Protein AF-A0A0F8Y7H9-F1 (afdb_monomer_lite)

Structure (mmCIF, N/CA/C/O backbone):
data_AF-A0A0F8Y7H9-F1
#
_entry.id   AF-A0A0F8Y7H9-F1
#
loop_
_atom_site.group_PDB
_atom_site.id
_atom_site.type_symbol
_atom_site.label_atom_id
_atom_site.label_alt_id
_atom_site.label_comp_id
_atom_site.label_asym_id
_atom_site.label_entity_id
_atom_site.label_seq_id
_atom_site.pdbx_PDB_ins_code
_atom_site.Cartn_x
_atom_site.Cartn_y
_atom_site.Cartn_z
_atom_site.occupancy
_atom_site.B_iso_or_equiv
_atom_site.auth_seq_id
_atom_site.auth_comp_id
_atom_site.auth_asym_id
_atom_site.auth_atom_id
_atom_site.pdbx_PDB_model_num
ATOM 1 N N . MET A 1 1 ? 2.567 -23.635 -0.713 1.00 60.06 1 MET A N 1
ATOM 2 C CA . MET A 1 1 ? 3.391 -22.482 -0.307 1.00 60.06 1 MET A CA 1
ATOM 3 C C . MET A 1 1 ? 4.850 -22.869 -0.465 1.00 60.06 1 MET A C 1
ATOM 5 O O . MET A 1 1 ? 5.246 -23.907 0.062 1.00 60.06 1 MET A O 1
ATOM 9 N N . ALA A 1 2 ? 5.618 -22.120 -1.254 1.00 64.06 2 ALA A N 1
ATOM 10 C CA . ALA A 1 2 ? 7.053 -22.361 -1.366 1.00 64.06 2 ALA A CA 1
ATOM 11 C C . ALA A 1 2 ? 7.736 -22.013 -0.031 1.00 64.06 2 ALA A C 1
ATOM 13 O O . ALA A 1 2 ? 7.311 -21.102 0.670 1.00 64.06 2 ALA A O 1
ATOM 14 N N . THR A 1 3 ? 8.785 -22.744 0.346 1.00 69.12 3 THR A N 1
ATOM 15 C CA . THR A 1 3 ? 9.563 -22.477 1.568 1.00 69.12 3 THR A CA 1
ATOM 16 C C . THR A 1 3 ? 10.920 -21.887 1.190 1.00 69.12 3 THR A C 1
ATOM 18 O O . THR A 1 3 ? 11.609 -22.424 0.315 1.00 69.12 3 THR A O 1
ATOM 21 N N . GLY A 1 4 ? 11.321 -20.792 1.841 1.00 71.81 4 GLY A N 1
ATOM 22 C CA . GLY A 1 4 ? 12.637 -20.171 1.660 1.00 71.81 4 GLY A CA 1
ATOM 23 C C . GLY A 1 4 ? 12.698 -18.713 2.115 1.00 71.81 4 GLY A C 1
ATOM 24 O O . GLY A 1 4 ? 11.697 -18.145 2.535 1.00 71.81 4 GLY A O 1
ATOM 25 N N . ARG A 1 5 ? 13.891 -18.107 2.023 1.00 69.44 5 ARG A N 1
ATOM 26 C CA . ARG A 1 5 ? 14.109 -16.690 2.349 1.00 69.44 5 ARG A CA 1
ATOM 27 C C . ARG A 1 5 ? 13.565 -15.795 1.233 1.00 69.44 5 ARG A C 1
ATOM 29 O O . ARG A 1 5 ? 13.939 -15.969 0.071 1.00 69.44 5 ARG A O 1
ATOM 36 N N . THR A 1 6 ? 12.744 -14.819 1.597 1.00 75.81 6 THR A N 1
ATOM 37 C CA . THR A 1 6 ? 12.320 -13.735 0.703 1.00 75.81 6 THR A CA 1
ATOM 38 C C . THR A 1 6 ? 13.422 -12.681 0.590 1.00 75.81 6 THR A C 1
ATOM 40 O O . THR A 1 6 ? 14.227 -12.503 1.504 1.00 75.81 6 THR A O 1
ATOM 43 N N . VAL A 1 7 ? 13.497 -12.012 -0.558 1.00 77.75 7 VAL A N 1
ATOM 44 C CA . VAL A 1 7 ? 14.354 -10.839 -0.769 1.00 77.75 7 VAL A CA 1
ATOM 45 C C . VAL A 1 7 ? 13.497 -9.702 -1.299 1.00 77.75 7 VAL A C 1
ATOM 47 O O . VAL A 1 7 ? 12.508 -9.956 -1.984 1.00 77.75 7 VAL A O 1
ATOM 50 N N . ASP A 1 8 ? 13.915 -8.469 -1.040 1.00 74.06 8 ASP A N 1
ATOM 51 C CA . ASP A 1 8 ? 13.139 -7.252 -1.322 1.00 74.06 8 ASP A CA 1
ATOM 52 C C . ASP A 1 8 ? 12.742 -7.116 -2.799 1.00 74.06 8 ASP A C 1
ATOM 54 O O . ASP A 1 8 ? 11.704 -6.562 -3.128 1.00 74.06 8 ASP A O 1
ATOM 58 N N . ARG A 1 9 ? 13.515 -7.723 -3.706 1.00 76.62 9 ARG A N 1
ATOM 59 C CA . ARG A 1 9 ? 13.209 -7.793 -5.145 1.00 76.62 9 ARG A CA 1
ATOM 60 C C . ARG A 1 9 ? 11.865 -8.460 -5.466 1.00 76.62 9 ARG A C 1
ATOM 62 O O . ARG A 1 9 ? 11.303 -8.205 -6.524 1.00 76.62 9 ARG A O 1
ATOM 69 N N . TRP A 1 10 ? 11.396 -9.362 -4.606 1.00 81.38 10 TRP A N 1
ATOM 70 C CA . TRP A 1 10 ? 10.139 -10.094 -4.789 1.00 81.38 10 TRP A CA 1
ATOM 71 C C . TRP A 1 10 ? 8.971 -9.466 -4.023 1.00 81.38 10 TRP A C 1
ATOM 73 O O . TRP A 1 10 ? 7.874 -10.030 -4.018 1.00 81.38 10 TRP A O 1
ATOM 83 N N . LEU A 1 11 ? 9.203 -8.318 -3.379 1.00 83.94 11 LEU A N 1
ATOM 84 C CA . LEU A 1 11 ? 8.157 -7.500 -2.788 1.00 83.94 11 LEU A CA 1
ATOM 85 C C . LEU A 1 11 ? 7.398 -6.775 -3.900 1.00 83.94 11 LEU A C 1
ATOM 87 O O . LEU A 1 11 ? 8.004 -6.167 -4.784 1.00 83.94 11 LEU A O 1
ATOM 91 N N . ARG A 1 12 ? 6.070 -6.823 -3.846 1.00 85.62 12 ARG A N 1
ATOM 92 C CA . ARG A 1 12 ? 5.204 -6.089 -4.770 1.00 85.62 12 ARG A CA 1
ATOM 93 C C . ARG A 1 12 ? 4.225 -5.248 -3.975 1.00 85.62 12 ARG A C 1
ATOM 95 O O . ARG A 1 12 ? 3.685 -5.698 -2.965 1.00 85.62 12 ARG A O 1
ATOM 102 N N . PHE A 1 13 ? 4.009 -4.033 -4.452 1.00 88.31 13 PHE A N 1
ATOM 103 C CA . PHE A 1 13 ? 3.020 -3.117 -3.913 1.00 88.31 13 PHE A CA 1
ATOM 104 C C . PHE A 1 13 ? 1.949 -2.900 -4.977 1.00 88.31 13 PHE A C 1
ATOM 106 O O . PHE A 1 13 ? 2.219 -2.303 -6.025 1.00 88.31 13 PHE A O 1
ATOM 113 N N . ALA A 1 14 ? 0.762 -3.437 -4.716 1.00 89.69 14 ALA A N 1
ATOM 114 C CA . ALA A 1 14 ? -0.388 -3.337 -5.595 1.00 89.69 14 ALA A CA 1
ATOM 115 C C . ALA A 1 14 ? -1.461 -2.465 -4.944 1.00 89.69 14 ALA A C 1
ATOM 117 O O . ALA A 1 14 ? -1.730 -2.582 -3.747 1.00 89.69 14 ALA A O 1
ATOM 118 N N . ILE A 1 15 ? -2.064 -1.593 -5.738 1.00 90.75 15 ILE A N 1
ATOM 119 C CA . ILE A 1 15 ? -3.132 -0.695 -5.315 1.00 90.75 15 ILE A CA 1
ATOM 120 C C . ILE A 1 15 ? -4.134 -0.536 -6.447 1.00 90.75 15 ILE A C 1
ATOM 122 O O . ILE A 1 15 ? -3.742 -0.510 -7.616 1.00 90.75 15 ILE A O 1
ATOM 126 N N . ASP A 1 16 ? -5.411 -0.414 -6.114 1.00 89.31 16 ASP A N 1
ATOM 127 C CA . ASP A 1 16 ? -6.412 -0.101 -7.125 1.00 89.31 16 ASP A CA 1
ATOM 128 C C . ASP A 1 16 ? -6.259 1.329 -7.625 1.00 89.31 16 ASP A C 1
ATOM 130 O O . ASP A 1 16 ? -5.968 2.262 -6.872 1.00 89.31 16 ASP A O 1
ATOM 134 N N . ASP A 1 17 ? -6.460 1.511 -8.924 1.00 83.69 17 ASP A N 1
ATOM 135 C CA . ASP A 1 17 ? -6.643 2.838 -9.488 1.00 83.69 17 ASP A CA 1
ATOM 136 C C . ASP A 1 17 ? -8.084 3.342 -9.279 1.00 83.69 17 ASP A C 1
ATOM 138 O O . A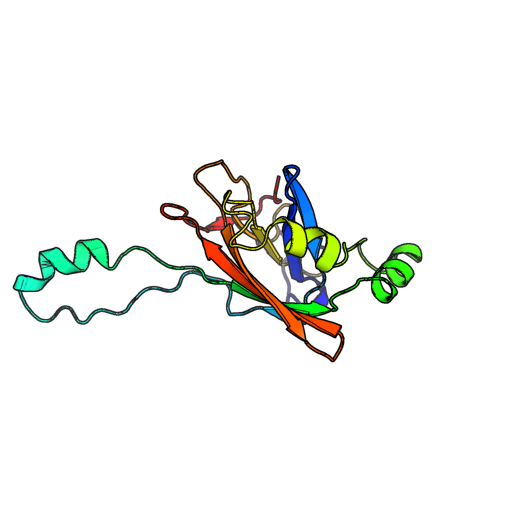SP A 1 17 ? -8.973 2.634 -8.801 1.00 83.69 17 ASP A O 1
ATOM 142 N N . SER A 1 18 ? -8.346 4.589 -9.669 1.00 79.19 18 SER A N 1
ATOM 143 C CA . SER A 1 18 ? -9.684 5.188 -9.576 1.00 79.19 18 SER A CA 1
ATOM 144 C C . SER A 1 18 ? -10.746 4.494 -10.446 1.00 79.19 18 SER A C 1
ATOM 146 O O . SER A 1 18 ? -11.924 4.833 -10.337 1.00 79.19 18 SER A O 1
ATOM 148 N N . SER A 1 19 ? -10.357 3.533 -11.294 1.00 79.75 19 SER A N 1
ATOM 149 C CA . SER A 1 19 ? -11.255 2.707 -12.108 1.00 79.75 19 SER A CA 1
ATOM 150 C C . SER A 1 19 ? -11.521 1.319 -11.513 1.00 79.75 19 SER A C 1
ATOM 152 O O . SER A 1 19 ? -12.234 0.529 -12.130 1.00 79.75 19 SER A O 1
ATOM 154 N N . GLY A 1 20 ? -10.978 1.023 -10.325 1.00 73.50 20 GLY A N 1
ATOM 155 C CA . GLY A 1 20 ? -11.118 -0.280 -9.673 1.00 73.50 20 GLY A CA 1
ATOM 156 C C . GLY A 1 20 ? -10.271 -1.370 -10.328 1.00 73.50 20 GLY A C 1
ATOM 157 O O . GLY A 1 20 ? -10.639 -2.538 -10.275 1.00 73.50 20 GLY A O 1
ATOM 158 N N . THR A 1 21 ? -9.179 -0.994 -11.002 1.00 82.94 21 THR A N 1
ATOM 159 C CA . THR A 1 21 ? -8.229 -1.956 -11.565 1.00 82.94 21 THR A CA 1
ATOM 160 C C . THR A 1 21 ? -6.975 -2.016 -10.687 1.00 82.94 21 THR A C 1
ATOM 162 O O . THR A 1 21 ? -6.304 -0.986 -10.555 1.00 82.94 21 THR A O 1
ATOM 165 N N . PRO A 1 22 ? -6.587 -3.197 -10.170 1.00 83.75 22 PRO A N 1
ATOM 166 C CA . PRO A 1 22 ? -5.337 -3.374 -9.441 1.00 83.75 22 PRO A CA 1
ATOM 167 C C . PRO A 1 22 ? -4.124 -3.032 -10.310 1.00 83.75 22 PRO A C 1
ATOM 169 O O . PRO A 1 22 ? -3.964 -3.534 -11.430 1.00 83.75 22 PRO A O 1
ATOM 172 N N . ARG A 1 23 ? -3.233 -2.185 -9.797 1.00 86.12 23 ARG A N 1
ATOM 173 C CA . ARG A 1 23 ? -2.002 -1.772 -10.475 1.00 86.12 23 ARG A CA 1
ATOM 174 C C . ARG A 1 23 ? -0.803 -1.853 -9.551 1.00 86.12 23 ARG A C 1
ATOM 176 O O . ARG A 1 23 ? -0.871 -1.536 -8.370 1.00 86.12 23 ARG A O 1
ATOM 183 N N . GLU A 1 24 ? 0.329 -2.231 -10.127 1.00 86.81 24 GLU A N 1
ATOM 184 C CA . GLU A 1 24 ? 1.588 -2.327 -9.394 1.00 86.81 24 GLU A CA 1
ATOM 185 C C . GLU A 1 24 ? 2.397 -1.049 -9.533 1.00 86.81 24 GLU A C 1
ATOM 187 O O . GLU A 1 24 ? 2.593 -0.562 -10.652 1.00 86.81 24 GLU A O 1
ATOM 192 N N . ILE A 1 25 ? 2.912 -0.541 -8.417 1.00 85.75 25 ILE A N 1
ATOM 193 C CA . ILE A 1 25 ? 3.754 0.657 -8.386 1.00 85.75 25 ILE A CA 1
ATOM 194 C C . ILE A 1 25 ? 5.164 0.261 -7.930 1.00 85.75 25 ILE A C 1
ATOM 196 O O . ILE A 1 25 ? 5.301 -0.520 -6.984 1.00 85.75 25 ILE A O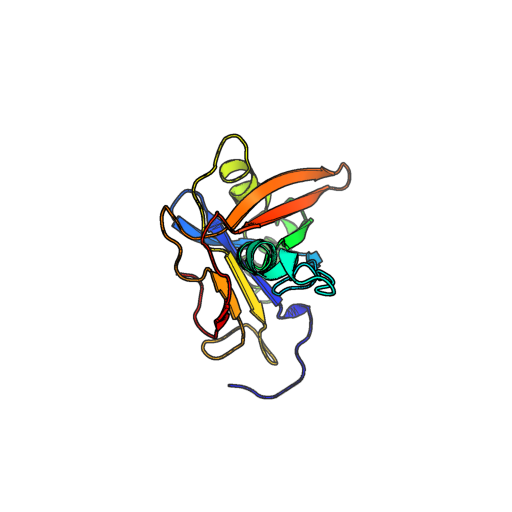 1
ATOM 200 N N . PRO A 1 26 ? 6.228 0.773 -8.576 1.00 82.00 26 PRO A N 1
ATOM 201 C CA . PRO A 1 26 ? 7.588 0.563 -8.099 1.00 82.00 26 PRO A CA 1
ATOM 202 C C . PRO A 1 26 ? 7.807 1.274 -6.759 1.00 82.00 26 PRO A C 1
ATOM 204 O O . PRO A 1 26 ? 7.571 2.476 -6.647 1.00 82.00 26 PRO A O 1
ATOM 207 N N . ILE A 1 27 ? 8.331 0.543 -5.776 1.00 86.06 27 ILE A N 1
ATOM 208 C CA . ILE A 1 27 ? 8.717 1.074 -4.465 1.00 86.06 27 ILE A CA 1
ATOM 209 C C . ILE A 1 27 ? 10.201 0.816 -4.196 1.00 86.06 27 ILE A C 1
ATOM 211 O O . ILE A 1 27 ? 10.736 -0.229 -4.560 1.00 86.06 27 ILE A O 1
ATOM 215 N N . ASN A 1 28 ? 10.853 1.774 -3.544 1.00 86.44 28 ASN A N 1
ATOM 216 C CA . ASN A 1 28 ? 12.209 1.638 -3.014 1.00 86.44 28 ASN A CA 1
ATOM 217 C C . ASN A 1 28 ? 12.176 1.277 -1.530 1.00 86.44 28 ASN A C 1
ATOM 219 O O . ASN A 1 28 ? 12.972 0.461 -1.070 1.00 86.44 28 ASN A O 1
ATOM 223 N N . THR A 1 29 ? 11.262 1.895 -0.780 1.00 86.38 29 THR A N 1
ATOM 224 C CA . THR A 1 29 ? 11.093 1.652 0.653 1.00 86.38 29 THR A CA 1
ATOM 225 C C . THR A 1 29 ? 9.616 1.602 1.017 1.00 86.38 29 THR A C 1
ATOM 227 O O . THR A 1 29 ? 8.776 2.247 0.384 1.00 86.38 29 THR A O 1
ATOM 230 N N . ILE A 1 30 ? 9.317 0.825 2.054 1.00 89.12 30 ILE A N 1
ATOM 231 C CA . ILE A 1 30 ? 8.011 0.739 2.700 1.00 89.12 30 ILE A CA 1
ATOM 232 C C . ILE A 1 30 ? 8.223 0.761 4.217 1.00 89.12 30 ILE A C 1
ATOM 234 O O . ILE A 1 30 ? 9.207 0.202 4.712 1.00 89.12 30 ILE A O 1
ATOM 238 N N . SER A 1 31 ? 7.333 1.423 4.954 1.00 90.06 31 SER A N 1
ATOM 239 C CA . SER A 1 31 ? 7.286 1.349 6.415 1.00 90.06 31 SER A CA 1
ATOM 240 C C . SER A 1 31 ? 7.018 -0.089 6.888 1.00 90.06 31 SER A C 1
ATOM 242 O O . SER A 1 31 ? 6.618 -0.942 6.090 1.00 90.06 31 SER A O 1
ATOM 244 N N . PRO A 1 32 ? 7.230 -0.403 8.181 1.00 87.44 32 PRO A N 1
ATOM 245 C CA . PRO A 1 32 ? 6.857 -1.704 8.720 1.00 87.44 32 PRO A CA 1
ATOM 246 C C . PRO A 1 32 ? 5.405 -2.046 8.377 1.00 87.44 32 PRO A C 1
ATOM 248 O O . PRO A 1 32 ? 4.496 -1.250 8.597 1.00 87.44 32 PRO A O 1
ATOM 251 N N . VAL A 1 33 ? 5.212 -3.234 7.811 1.00 88.06 33 VAL A N 1
ATOM 252 C CA . VAL A 1 33 ? 3.908 -3.709 7.356 1.00 88.06 33 VAL A CA 1
ATOM 253 C C . VAL A 1 33 ? 3.276 -4.525 8.470 1.00 88.06 33 VAL A C 1
ATOM 255 O O . VAL A 1 33 ? 3.819 -5.551 8.884 1.00 88.06 33 VAL A O 1
ATOM 258 N N . GLY A 1 34 ? 2.131 -4.069 8.962 1.00 86.12 34 GLY A N 1
ATOM 259 C CA . GLY A 1 34 ? 1.425 -4.731 10.044 1.00 86.12 34 GLY A CA 1
ATOM 260 C C . GLY A 1 34 ? 0.429 -3.812 10.729 1.00 86.12 34 GLY A C 1
ATOM 261 O O . GLY A 1 34 ? 0.146 -2.710 10.263 1.00 86.12 34 GLY A O 1
ATOM 262 N N . LEU A 1 35 ? -0.104 -4.313 11.837 1.00 85.06 35 LEU A N 1
ATOM 263 C CA . LEU A 1 35 ? -1.005 -3.579 12.711 1.00 85.06 35 LEU A CA 1
ATOM 264 C C . LEU A 1 35 ? -0.196 -2.916 13.823 1.00 85.06 35 LEU A C 1
ATOM 266 O O . LEU A 1 35 ? 0.664 -3.557 14.432 1.00 85.06 35 LEU A O 1
ATOM 270 N N . VAL A 1 36 ? -0.498 -1.654 14.091 1.00 83.62 36 VAL A N 1
ATOM 271 C CA . VAL A 1 36 ? 0.046 -0.877 15.200 1.00 83.62 36 VAL A CA 1
ATOM 272 C C . VAL A 1 36 ? -1.067 -0.707 16.226 1.00 83.62 36 VAL A C 1
ATOM 274 O O . VAL A 1 36 ? -2.166 -0.271 15.888 1.00 83.62 36 VAL A O 1
ATOM 277 N N . TYR A 1 37 ? -0.781 -1.087 17.467 1.00 78.25 37 TYR A N 1
ATOM 278 C CA . TYR A 1 37 ? -1.693 -0.940 18.596 1.00 78.25 37 TYR A CA 1
ATOM 279 C C . TYR A 1 37 ? -1.159 0.141 19.524 1.00 78.25 37 TYR A C 1
ATOM 281 O O . TYR A 1 37 ? 0.041 0.177 19.798 1.00 78.25 37 TYR A O 1
ATOM 289 N N . ASP A 1 38 ? -2.053 0.982 20.031 1.00 69.88 38 ASP A N 1
ATOM 290 C CA . ASP A 1 38 ? -1.697 1.936 21.071 1.00 69.88 38 ASP A CA 1
ATOM 291 C C . ASP A 1 38 ? -1.546 1.199 22.407 1.00 69.88 38 ASP A C 1
ATOM 293 O O . ASP A 1 38 ? -2.470 0.550 22.903 1.00 69.88 38 ASP A O 1
ATOM 297 N N . GLU A 1 39 ? -0.367 1.300 23.014 1.00 64.94 39 GLU A N 1
ATOM 298 C CA . GLU A 1 39 ? -0.129 0.775 24.355 1.00 64.94 39 GLU A CA 1
ATOM 299 C C . GLU A 1 39 ? -0.713 1.752 25.385 1.00 64.94 39 GLU A C 1
ATOM 301 O O . GLU A 1 39 ? -0.272 2.894 25.503 1.00 64.94 39 GLU A O 1
ATOM 306 N N . THR A 1 40 ? -1.732 1.317 26.132 1.00 60.69 40 THR A N 1
ATOM 307 C CA . THR A 1 40 ? -2.318 2.097 27.234 1.00 60.69 40 THR A CA 1
ATOM 308 C C . THR A 1 40 ? -2.084 1.368 28.554 1.00 60.69 40 THR A C 1
ATOM 310 O O . THR A 1 40 ? -2.424 0.192 28.689 1.00 60.69 40 THR A O 1
ATOM 313 N N . GLU A 1 41 ? -1.506 2.054 29.542 1.00 56.16 41 GLU A N 1
ATOM 314 C CA . GLU A 1 41 ? -1.287 1.489 30.876 1.00 56.16 41 GLU A CA 1
ATOM 315 C C . GLU A 1 41 ? -2.593 1.435 31.679 1.00 56.16 41 GLU A C 1
ATOM 317 O O . GLU A 1 41 ? -3.058 2.450 32.197 1.00 56.16 41 GLU A O 1
ATOM 322 N N . LEU A 1 42 ? -3.144 0.228 31.841 1.00 56.84 42 LEU A N 1
ATOM 323 C CA . LEU A 1 42 ? -4.345 -0.012 32.641 1.00 56.84 42 LEU A CA 1
ATOM 324 C C . LEU A 1 42 ? -4.037 -0.278 34.118 1.00 56.84 42 LEU A C 1
ATOM 326 O O . LEU A 1 42 ? -3.995 -1.427 34.552 1.00 56.84 42 LEU A O 1
ATOM 330 N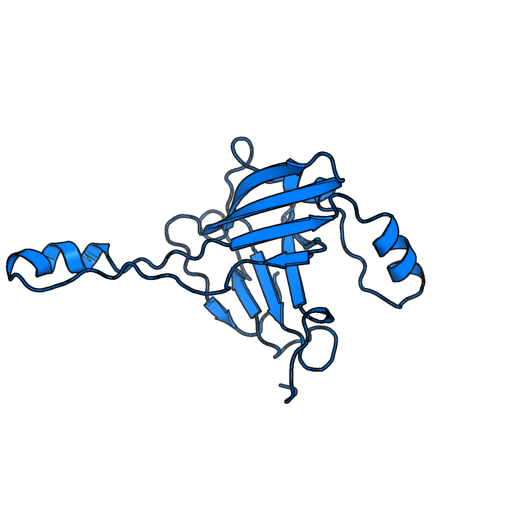 N . THR A 1 43 ? -3.827 0.778 34.913 1.00 61.91 43 THR A N 1
ATOM 331 C CA . THR A 1 43 ? -3.548 0.652 36.365 1.00 61.91 43 THR A CA 1
ATOM 332 C C . THR A 1 43 ? -4.644 1.197 37.294 1.00 61.91 43 THR A C 1
ATOM 334 O O . THR A 1 43 ? -4.518 1.077 38.514 1.00 61.91 43 THR A O 1
ATOM 337 N N . ALA A 1 44 ? -5.761 1.723 36.772 1.00 59.34 44 ALA A N 1
ATOM 338 C CA . ALA A 1 44 ? -6.869 2.248 37.585 1.00 59.34 44 ALA A CA 1
ATOM 339 C C . ALA A 1 44 ? -8.240 1.644 37.218 1.00 59.34 44 ALA A C 1
ATOM 341 O O . ALA A 1 44 ? -8.549 1.396 36.063 1.00 59.34 44 ALA A O 1
ATOM 342 N N . PHE A 1 45 ? -9.131 1.463 38.199 1.00 54.56 45 PHE A N 1
ATOM 343 C CA . PHE A 1 45 ? -10.460 0.844 38.006 1.00 54.56 45 PHE A CA 1
ATOM 344 C C . PHE A 1 45 ? -11.420 1.677 37.121 1.00 54.56 45 PHE A C 1
ATOM 346 O O . PHE A 1 45 ? -12.402 1.159 36.599 1.00 54.56 45 PHE A O 1
ATOM 353 N N . GLN A 1 46 ? -11.126 2.968 36.913 1.00 52.91 46 GLN A N 1
ATOM 354 C CA . GLN A 1 46 ? -11.857 3.858 35.995 1.00 52.91 46 GLN A CA 1
ATOM 355 C C . GLN A 1 46 ? -11.499 3.626 34.509 1.00 52.91 46 GLN A C 1
ATOM 357 O O . GLN A 1 46 ? -12.033 4.301 33.630 1.00 52.91 46 GLN A O 1
ATOM 362 N N . ASP A 1 47 ? -10.623 2.661 34.226 1.00 49.44 47 ASP A N 1
ATOM 363 C CA . ASP A 1 47 ? -10.029 2.399 32.912 1.00 49.44 47 ASP A CA 1
ATOM 364 C C . ASP A 1 47 ? -10.744 1.295 32.103 1.00 49.44 47 ASP A C 1
ATOM 366 O O . ASP A 1 47 ? -10.494 1.095 30.917 1.00 49.44 47 ASP A O 1
ATOM 370 N N . VAL A 1 48 ? -11.747 0.635 32.698 1.00 51.34 48 VAL A N 1
ATOM 371 C CA . VAL A 1 48 ? -12.611 -0.339 31.995 1.00 51.34 48 VAL A CA 1
ATOM 372 C C . VAL A 1 48 ? -13.324 0.295 30.790 1.00 51.34 48 VAL A C 1
ATOM 374 O O . VAL A 1 48 ? -13.588 -0.372 29.795 1.00 51.34 48 VAL A O 1
ATOM 377 N N . VAL A 1 49 ? -13.614 1.598 30.855 1.00 51.00 49 VAL A N 1
ATOM 378 C CA . VAL A 1 49 ? -14.308 2.335 29.785 1.00 51.00 49 VAL A CA 1
ATOM 379 C C . VAL A 1 49 ? -13.342 2.805 28.689 1.00 51.00 49 VAL A C 1
ATOM 381 O O . VAL A 1 49 ? -13.729 2.862 27.524 1.00 51.00 49 VAL A O 1
ATOM 384 N N . LYS A 1 50 ? -12.081 3.108 29.024 1.00 46.34 50 LYS A N 1
ATOM 385 C CA . LYS A 1 50 ? -11.076 3.575 28.051 1.00 46.34 50 LYS A CA 1
ATOM 386 C C . LYS A 1 50 ? -10.399 2.425 27.301 1.00 46.34 50 LYS A C 1
ATOM 388 O O . LYS A 1 50 ? -10.103 2.587 26.119 1.00 46.34 50 LYS A O 1
ATOM 393 N N . GLY A 1 51 ? -10.285 1.244 27.913 1.00 48.06 51 GLY A N 1
ATOM 394 C CA . GLY A 1 51 ? -9.828 0.027 27.229 1.00 48.06 51 GLY A CA 1
ATOM 395 C C . GLY A 1 51 ? -10.717 -0.423 26.058 1.00 48.06 51 GLY A C 1
ATOM 396 O O . GLY A 1 51 ? -10.250 -1.150 25.188 1.00 48.06 51 GLY A O 1
ATOM 397 N N . TYR A 1 52 ? -11.977 0.030 25.988 1.00 48.84 52 TYR A N 1
ATOM 398 C CA . TYR A 1 52 ? -12.890 -0.331 24.897 1.00 48.84 52 TYR A CA 1
ATOM 399 C C . TYR A 1 52 ? -12.588 0.405 23.579 1.00 48.84 52 TYR A C 1
ATOM 401 O O . TYR A 1 52 ? -12.806 -0.157 22.510 1.00 48.84 52 TYR A O 1
ATOM 409 N N . LEU A 1 53 ? -12.063 1.638 23.635 1.00 53.16 53 LEU A N 1
ATOM 410 C CA . LEU A 1 53 ? -11.738 2.432 22.437 1.00 53.16 53 LEU A CA 1
ATOM 411 C C . LEU A 1 53 ? -10.283 2.261 21.960 1.00 53.16 53 LEU A C 1
ATOM 413 O O . LEU A 1 53 ? -9.986 2.581 20.814 1.00 53.16 53 LEU A O 1
ATOM 417 N N . ALA A 1 54 ? -9.393 1.750 22.817 1.00 52.19 54 ALA A N 1
ATOM 418 C CA . ALA A 1 54 ? -7.957 1.576 22.556 1.00 52.19 54 ALA A CA 1
ATOM 419 C C . ALA A 1 54 ? -7.606 0.337 21.698 1.00 52.19 54 ALA A C 1
ATOM 421 O O . ALA A 1 54 ? -6.438 0.039 21.475 1.00 52.19 54 ALA A O 1
ATOM 422 N N . MET A 1 55 ? -8.604 -0.411 21.221 1.00 53.53 55 MET A N 1
ATOM 423 C CA . MET A 1 55 ? -8.418 -1.696 20.528 1.00 53.53 55 MET A CA 1
ATOM 424 C C . MET A 1 55 ? -8.600 -1.609 19.005 1.00 53.53 55 MET A C 1
ATOM 426 O O . MET A 1 55 ? -8.733 -2.641 18.350 1.00 53.53 55 MET A O 1
ATOM 430 N N . HIS A 1 56 ? -8.625 -0.407 18.423 1.00 61.31 56 HIS A N 1
ATOM 431 C CA . HIS A 1 56 ? -8.661 -0.249 16.969 1.00 61.31 56 HIS A CA 1
ATOM 432 C C . HIS A 1 56 ? -7.232 -0.136 16.425 1.00 61.31 56 HIS A C 1
ATOM 434 O O . HIS A 1 56 ? -6.640 0.934 16.551 1.00 61.31 56 HIS A O 1
ATOM 440 N N . PRO A 1 57 ? -6.662 -1.209 15.843 1.00 70.25 57 PRO A N 1
ATOM 441 C CA . PRO A 1 57 ? -5.329 -1.135 15.271 1.00 70.25 57 PRO A CA 1
ATOM 442 C C . PRO A 1 57 ? -5.319 -0.194 14.069 1.00 70.25 57 PRO A C 1
ATOM 444 O O . PRO A 1 57 ? -6.170 -0.302 13.182 1.00 70.25 57 PRO A O 1
ATOM 447 N N . ASP A 1 58 ? -4.323 0.683 14.020 1.00 80.19 58 ASP A N 1
ATOM 448 C CA . ASP A 1 58 ? -3.992 1.411 12.799 1.00 80.19 58 ASP A CA 1
ATOM 449 C C . ASP A 1 58 ? -3.020 0.568 11.958 1.00 80.19 58 ASP A C 1
ATOM 451 O O . ASP A 1 58 ? -2.351 -0.344 12.451 1.00 80.19 58 ASP A O 1
ATOM 455 N N . ALA A 1 59 ? -2.946 0.846 10.664 1.00 87.12 59 ALA A N 1
ATOM 456 C CA . ALA A 1 59 ? -2.028 0.175 9.750 1.00 87.12 59 ALA A CA 1
ATOM 457 C C . ALA A 1 59 ? -1.479 1.167 8.717 1.00 87.12 59 ALA A C 1
ATOM 459 O O . ALA A 1 59 ? -1.679 0.962 7.513 1.00 87.12 59 ALA A O 1
ATOM 460 N N . PRO A 1 60 ? -0.846 2.273 9.153 1.00 89.88 60 PRO A N 1
ATOM 461 C CA . PRO A 1 60 ? -0.352 3.276 8.232 1.00 89.88 60 PRO A CA 1
ATOM 462 C C . PRO A 1 60 ? 0.806 2.699 7.415 1.00 89.88 60 PRO A C 1
ATOM 464 O O . PRO A 1 60 ? 1.727 2.084 7.955 1.00 89.88 60 PRO A O 1
ATOM 467 N N . LEU A 1 61 ? 0.762 2.917 6.104 1.00 91.69 61 LEU A N 1
ATOM 468 C CA . LEU A 1 61 ? 1.815 2.505 5.184 1.00 91.69 61 LEU A CA 1
ATOM 469 C C . LEU A 1 61 ? 2.404 3.733 4.508 1.00 91.69 61 LEU A C 1
ATOM 471 O O . LEU A 1 61 ? 1.733 4.398 3.718 1.00 91.69 61 LEU A O 1
ATOM 475 N N . ASP A 1 62 ? 3.666 4.011 4.808 1.00 93.12 62 ASP A N 1
ATOM 476 C CA . ASP A 1 62 ? 4.452 5.018 4.110 1.00 93.12 62 ASP A CA 1
ATOM 477 C C . ASP A 1 62 ? 5.309 4.320 3.055 1.00 93.12 62 ASP A C 1
ATOM 479 O O . ASP A 1 62 ? 6.031 3.366 3.354 1.00 93.12 62 ASP A O 1
ATOM 483 N N . VAL A 1 63 ? 5.229 4.788 1.813 1.00 91.69 63 VAL A N 1
ATOM 484 C CA . VAL A 1 63 ? 6.006 4.249 0.694 1.00 91.69 63 VAL A CA 1
ATOM 485 C C . VAL A 1 63 ? 6.741 5.358 -0.034 1.00 91.69 63 VAL A C 1
ATOM 487 O O . VAL A 1 63 ? 6.217 6.462 -0.217 1.00 91.69 63 VAL A O 1
ATOM 490 N N . THR A 1 64 ? 7.944 5.035 -0.497 1.00 91.81 64 THR A N 1
ATOM 491 C CA . THR A 1 64 ? 8.694 5.891 -1.417 1.00 91.81 64 THR A CA 1
ATOM 492 C C . THR A 1 64 ? 9.138 5.102 -2.634 1.00 91.81 64 THR A C 1
ATOM 494 O O . THR A 1 64 ? 9.321 3.883 -2.567 1.00 91.81 64 THR A O 1
ATOM 497 N N . GLY A 1 65 ? 9.325 5.782 -3.760 1.00 87.88 65 GLY A N 1
ATOM 498 C CA . GLY A 1 65 ? 9.754 5.132 -4.992 1.00 87.88 65 GLY A CA 1
ATOM 499 C C . GLY A 1 65 ? 9.986 6.109 -6.138 1.00 87.88 65 GLY A C 1
ATOM 500 O O . GLY A 1 65 ? 9.801 7.316 -5.979 1.00 87.88 65 GLY A O 1
ATOM 501 N N . PRO A 1 66 ? 10.401 5.614 -7.311 1.00 87.25 66 PRO A N 1
ATOM 502 C CA . PRO A 1 66 ? 10.575 6.457 -8.484 1.00 87.25 66 PRO A CA 1
ATOM 503 C C . PRO A 1 66 ? 9.219 6.970 -8.992 1.00 87.25 66 PRO A C 1
ATOM 505 O O . PRO A 1 66 ? 8.260 6.212 -9.150 1.00 87.25 66 PRO A O 1
ATOM 508 N N . TRP A 1 67 ? 9.131 8.272 -9.272 1.00 82.38 67 TRP A N 1
ATOM 509 C CA . TRP A 1 67 ? 7.888 8.931 -9.695 1.00 82.38 67 TRP A CA 1
ATOM 510 C C . TRP A 1 67 ? 7.352 8.424 -11.049 1.00 82.38 67 TRP A C 1
ATOM 512 O O . TRP A 1 67 ? 6.139 8.306 -11.276 1.00 82.38 67 TRP A O 1
ATOM 522 N N . GLY A 1 68 ? 8.267 8.086 -11.955 1.00 76.56 68 GLY A N 1
ATOM 523 C CA . GLY A 1 68 ? 7.989 7.483 -13.254 1.00 76.56 68 GLY A CA 1
ATOM 524 C C . GLY A 1 68 ? 8.620 6.099 -13.387 1.00 76.56 68 GLY A C 1
ATOM 525 O O . GLY A 1 68 ? 9.564 5.753 -12.686 1.00 76.56 68 GLY A O 1
ATOM 526 N N . ASN A 1 69 ? 8.111 5.310 -14.328 1.00 65.38 69 ASN A N 1
ATOM 527 C CA . ASN A 1 69 ? 8.575 3.952 -14.613 1.00 65.38 69 ASN A CA 1
ATOM 528 C C . ASN A 1 69 ? 9.296 3.841 -15.970 1.00 65.38 69 ASN A C 1
ATOM 530 O O . ASN A 1 69 ? 9.512 2.723 -16.417 1.00 65.38 69 ASN A O 1
ATOM 534 N N . LEU A 1 70 ? 9.663 4.944 -16.639 1.00 61.31 70 LEU A N 1
ATOM 535 C CA . LEU A 1 70 ? 10.231 4.917 -18.003 1.00 61.31 70 LEU A CA 1
ATOM 536 C C . LEU A 1 70 ? 11.432 3.957 -18.131 1.00 61.31 70 LEU A C 1
ATOM 538 O O . LEU A 1 70 ? 11.539 3.220 -19.107 1.00 61.31 70 LEU A O 1
ATOM 542 N N . THR A 1 71 ? 12.292 3.898 -17.114 1.00 54.03 71 THR A N 1
ATOM 543 C CA . THR A 1 71 ? 13.434 2.972 -17.033 1.00 54.03 71 THR A CA 1
ATOM 544 C C . THR A 1 71 ? 13.036 1.530 -16.689 1.00 54.03 71 THR A C 1
ATOM 546 O O . THR A 1 71 ? 13.616 0.595 -17.235 1.00 54.03 71 THR A O 1
ATOM 549 N N . ALA A 1 72 ? 12.031 1.317 -15.833 1.00 55.12 72 ALA A N 1
ATOM 550 C CA . ALA A 1 72 ? 11.541 -0.019 -15.465 1.00 55.12 72 ALA A CA 1
ATOM 551 C C . ALA A 1 72 ? 10.670 -0.659 -16.566 1.00 55.12 72 ALA A C 1
ATOM 553 O O . ALA A 1 72 ? 10.743 -1.864 -16.791 1.00 55.12 72 ALA A O 1
ATOM 554 N N . ALA A 1 73 ? 9.913 0.147 -17.313 1.00 53.06 73 ALA A N 1
ATOM 555 C CA . ALA A 1 73 ? 9.134 -0.270 -18.475 1.00 53.06 73 ALA A CA 1
ATOM 556 C C . ALA A 1 73 ? 10.035 -0.801 -19.606 1.00 53.06 73 ALA A C 1
ATOM 558 O O . ALA A 1 73 ? 9.686 -1.783 -20.260 1.00 53.06 73 ALA A O 1
ATOM 559 N N . ALA A 1 74 ? 11.230 -0.221 -19.786 1.00 47.97 74 ALA A N 1
ATOM 560 C CA . ALA A 1 74 ? 12.229 -0.714 -20.738 1.00 47.97 74 ALA A CA 1
ATOM 561 C C . ALA A 1 74 ? 12.810 -2.091 -20.343 1.00 47.97 74 ALA A C 1
ATOM 563 O O . ALA A 1 74 ? 13.069 -2.921 -21.211 1.00 47.97 74 ALA A O 1
ATOM 564 N N . LEU A 1 75 ? 12.971 -2.361 -19.041 1.00 45.44 75 LEU A N 1
ATOM 565 C CA . LEU A 1 75 ? 13.401 -3.664 -18.504 1.00 45.44 75 LEU A CA 1
ATOM 566 C C . LEU A 1 75 ? 12.268 -4.707 -18.483 1.00 45.44 75 LEU A C 1
ATOM 568 O O . LEU A 1 75 ? 12.525 -5.905 -18.577 1.00 45.44 75 LEU A O 1
ATOM 572 N N . ALA A 1 76 ? 11.010 -4.273 -18.394 1.00 50.66 76 ALA A N 1
ATOM 573 C CA . ALA A 1 76 ? 9.854 -5.154 -18.534 1.00 50.66 76 ALA A CA 1
ATOM 574 C C . ALA A 1 76 ? 9.659 -5.620 -19.989 1.00 50.66 76 ALA A C 1
ATOM 576 O O . ALA A 1 76 ? 9.320 -6.778 -20.228 1.00 50.66 76 ALA A O 1
ATOM 577 N N . ALA A 1 77 ? 9.965 -4.762 -20.971 1.00 50.09 77 ALA A N 1
ATOM 578 C CA . ALA A 1 77 ? 9.929 -5.113 -22.394 1.00 50.09 77 ALA A CA 1
ATOM 579 C C . ALA A 1 77 ? 10.924 -6.229 -22.782 1.00 50.09 77 ALA A C 1
ATOM 581 O O . ALA A 1 77 ? 10.706 -6.923 -23.773 1.00 50.09 77 ALA A O 1
ATOM 582 N N . SER A 1 78 ? 11.989 -6.440 -21.998 1.00 47.62 78 SER A N 1
ATOM 583 C CA . SER A 1 78 ? 12.935 -7.552 -22.178 1.00 47.62 78 SER A CA 1
ATOM 584 C C . SER A 1 78 ? 12.557 -8.824 -21.403 1.00 47.62 78 SER A C 1
ATOM 586 O O . SER A 1 78 ? 13.314 -9.794 -21.422 1.00 47.62 78 SER A O 1
ATOM 588 N N . GLY A 1 79 ? 11.406 -8.844 -20.717 1.00 46.56 79 GLY A N 1
ATOM 589 C CA . GLY A 1 79 ? 10.939 -9.986 -19.921 1.00 46.56 79 GLY A CA 1
ATOM 590 C C . GLY A 1 79 ? 11.694 -10.195 -18.602 1.00 46.56 79 GLY A C 1
ATOM 591 O O . GLY A 1 79 ? 11.483 -11.201 -17.928 1.00 46.56 79 GLY A O 1
ATOM 592 N N . ALA A 1 80 ? 12.568 -9.260 -18.219 1.00 36.56 80 ALA A N 1
ATOM 593 C CA . ALA A 1 80 ? 13.381 -9.345 -17.006 1.00 36.56 80 ALA A CA 1
ATOM 594 C C . ALA A 1 80 ? 12.679 -8.779 -15.755 1.00 36.56 80 ALA A C 1
ATOM 596 O O . ALA A 1 80 ? 13.179 -8.958 -14.642 1.00 36.56 80 ALA A O 1
ATOM 597 N N . ALA A 1 81 ? 11.542 -8.094 -15.925 1.00 50.62 81 ALA A N 1
ATOM 598 C CA . ALA A 1 81 ? 10.779 -7.470 -14.848 1.00 50.62 81 ALA A CA 1
ATOM 599 C C . ALA A 1 81 ? 9.262 -7.425 -15.155 1.00 50.62 81 ALA A C 1
ATOM 601 O O . ALA A 1 81 ? 8.874 -7.435 -16.324 1.00 50.62 81 ALA A O 1
ATOM 602 N N . PRO A 1 82 ? 8.392 -7.351 -14.131 1.00 57.66 82 PRO A N 1
ATOM 603 C CA . PRO A 1 82 ? 6.956 -7.114 -14.298 1.00 57.66 82 PRO A CA 1
ATOM 604 C C . PRO A 1 82 ? 6.673 -5.733 -14.904 1.00 57.66 82 PRO A C 1
ATOM 606 O O . PRO A 1 82 ? 7.423 -4.784 -14.666 1.00 57.66 82 PRO A O 1
ATOM 609 N N . VAL A 1 83 ? 5.568 -5.588 -15.643 1.00 63.06 83 VAL A N 1
ATOM 610 C CA . VAL A 1 83 ? 5.112 -4.279 -16.143 1.00 63.06 83 VAL A CA 1
ATOM 611 C C . VAL A 1 83 ? 4.527 -3.480 -14.976 1.00 63.06 83 VAL A C 1
ATOM 613 O O . VAL A 1 83 ? 3.352 -3.602 -14.642 1.00 63.06 83 VAL A O 1
ATOM 616 N N . LEU A 1 84 ? 5.365 -2.671 -14.336 1.00 66.50 84 LEU A N 1
ATOM 617 C CA . LEU A 1 84 ? 4.950 -1.746 -13.282 1.00 66.50 84 LEU A CA 1
ATOM 618 C C . LEU A 1 84 ? 4.360 -0.478 -13.903 1.00 66.50 84 LEU A C 1
ATOM 620 O O . LEU A 1 84 ? 4.816 -0.051 -14.961 1.00 66.50 84 LEU A O 1
ATOM 624 N N . SER A 1 85 ? 3.389 0.153 -13.247 1.00 74.38 85 SER A N 1
ATOM 625 C CA . SER A 1 85 ? 2.822 1.449 -13.642 1.00 74.38 85 SER A CA 1
ATOM 626 C C . SER A 1 85 ? 3.597 2.601 -12.993 1.00 74.38 85 SER A C 1
ATOM 628 O O . SER A 1 85 ? 4.086 2.484 -11.872 1.00 74.38 85 SER A O 1
ATOM 630 N N . GLY A 1 86 ? 3.732 3.736 -13.686 1.00 79.00 86 GLY A N 1
ATOM 631 C CA . GLY A 1 86 ? 4.361 4.926 -13.106 1.00 79.00 86 GLY A CA 1
ATOM 632 C C . GLY A 1 86 ? 3.510 5.477 -11.964 1.00 79.00 86 GLY A C 1
ATOM 633 O O . GLY A 1 86 ? 2.307 5.663 -12.150 1.00 79.00 86 GLY A O 1
ATOM 634 N N . ALA A 1 87 ? 4.118 5.775 -10.813 1.00 81.50 87 ALA A N 1
ATOM 635 C CA . ALA A 1 87 ? 3.400 6.216 -9.614 1.00 81.50 87 ALA A CA 1
ATOM 636 C C . ALA A 1 87 ? 2.476 7.419 -9.884 1.00 81.50 87 ALA A C 1
ATOM 638 O O . ALA A 1 87 ? 1.338 7.445 -9.425 1.00 81.50 87 ALA A O 1
ATOM 639 N N . HIS A 1 88 ? 2.915 8.369 -10.715 1.00 82.81 88 HIS A N 1
ATOM 640 C CA . HIS A 1 88 ? 2.124 9.534 -11.132 1.00 82.81 88 HIS A CA 1
ATOM 641 C C . HIS A 1 88 ? 0.817 9.211 -11.869 1.00 82.81 88 HIS A C 1
ATOM 643 O O . HIS A 1 88 ? -0.127 9.991 -11.791 1.00 82.81 88 HIS A O 1
ATOM 649 N N . THR A 1 89 ? 0.741 8.081 -12.576 1.00 84.50 89 THR A N 1
ATOM 650 C CA . THR A 1 89 ? -0.469 7.691 -13.323 1.00 84.50 89 THR A CA 1
ATOM 651 C C . THR A 1 89 ? -1.590 7.194 -12.415 1.00 84.50 89 THR A C 1
ATOM 653 O O . THR A 1 89 ? -2.746 7.205 -12.821 1.00 84.50 89 THR A O 1
ATOM 656 N N . ILE A 1 90 ? -1.247 6.782 -11.191 1.00 86.50 90 ILE A N 1
ATOM 657 C CA . ILE A 1 90 ? -2.181 6.209 -10.219 1.00 86.50 90 ILE A CA 1
ATOM 658 C C . ILE A 1 90 ? -2.371 7.183 -9.058 1.00 86.50 90 ILE A C 1
ATOM 660 O O . ILE A 1 90 ? -3.473 7.682 -8.850 1.00 86.50 90 ILE A O 1
ATOM 664 N N . LEU A 1 91 ? -1.287 7.524 -8.351 1.00 88.56 91 LEU A N 1
ATOM 665 C CA . LEU A 1 91 ? -1.328 8.290 -7.100 1.00 88.56 91 LEU A CA 1
ATOM 666 C C . LEU A 1 91 ? -1.920 9.690 -7.270 1.00 88.56 91 LEU A C 1
ATOM 668 O O . LEU A 1 91 ? -2.631 10.147 -6.384 1.00 88.56 91 LEU A O 1
ATOM 672 N N . ASN A 1 92 ? -1.706 10.336 -8.420 1.00 87.62 92 ASN A N 1
ATOM 673 C CA . ASN A 1 92 ? -2.283 11.651 -8.708 1.00 87.62 92 ASN A CA 1
ATOM 674 C C . ASN A 1 92 ? -3.823 11.627 -8.761 1.00 87.62 92 ASN A C 1
ATOM 676 O O . ASN A 1 92 ? -4.475 12.608 -8.424 1.00 87.62 92 ASN A O 1
ATOM 680 N N . ALA A 1 93 ? -4.417 10.508 -9.188 1.00 86.88 93 ALA A N 1
ATOM 681 C CA . ALA A 1 93 ? -5.869 10.383 -9.306 1.00 86.88 93 ALA A CA 1
ATOM 682 C C . ALA A 1 93 ? -6.541 9.973 -7.986 1.00 86.88 93 ALA A C 1
ATOM 684 O O . ALA A 1 93 ? -7.727 10.238 -7.801 1.00 86.88 93 ALA A O 1
ATOM 685 N N . ILE A 1 94 ? -5.797 9.317 -7.089 1.00 89.12 94 ILE A N 1
ATOM 686 C CA . ILE A 1 94 ? -6.335 8.697 -5.868 1.00 89.12 94 ILE A CA 1
ATOM 687 C C . ILE A 1 94 ? -5.895 9.394 -4.574 1.00 89.12 94 ILE A C 1
ATOM 689 O O . ILE A 1 94 ? -6.301 8.981 -3.488 1.00 89.12 94 ILE A O 1
ATOM 693 N N . SER A 1 95 ? -5.063 10.436 -4.660 1.00 89.81 95 SER A N 1
ATOM 694 C CA . SER A 1 95 ? -4.625 11.207 -3.495 1.00 89.81 95 SER A CA 1
ATOM 695 C C . SER A 1 95 ? -5.719 12.132 -2.956 1.00 89.81 95 SER A C 1
ATOM 697 O O . SER A 1 95 ? -6.423 12.810 -3.712 1.00 89.81 95 SER A O 1
ATOM 699 N N . ALA A 1 96 ? -5.810 12.223 -1.631 1.00 83.25 96 ALA A N 1
ATOM 700 C CA . ALA A 1 96 ? -6.598 13.229 -0.930 1.00 83.25 96 ALA A CA 1
ATOM 701 C C . ALA A 1 96 ? -6.065 14.657 -1.212 1.00 83.25 96 ALA A C 1
ATOM 703 O O . ALA A 1 96 ? -4.873 14.827 -1.478 1.00 83.25 96 ALA A O 1
ATOM 704 N N . PRO A 1 97 ? -6.911 15.705 -1.134 1.00 78.50 97 PRO A N 1
ATOM 705 C CA . PRO A 1 97 ? -8.305 15.705 -0.668 1.00 78.50 97 PRO A CA 1
ATOM 706 C C . PRO A 1 97 ? -9.347 15.394 -1.753 1.00 78.50 97 PRO A C 1
ATOM 708 O O . PRO A 1 97 ? -10.532 15.312 -1.448 1.00 78.50 97 PRO A O 1
ATOM 711 N N . THR A 1 98 ? -8.938 15.253 -3.014 1.00 82.81 98 THR A N 1
ATOM 712 C CA . THR A 1 98 ? -9.859 15.118 -4.156 1.00 82.81 98 THR A CA 1
ATOM 713 C C . THR A 1 98 ? -10.479 13.733 -4.284 1.00 82.81 98 THR A C 1
ATOM 715 O O . THR A 1 98 ? -11.551 13.600 -4.867 1.00 82.81 98 THR A O 1
ATOM 718 N N . PHE A 1 99 ? -9.827 12.711 -3.731 1.00 85.12 99 PHE A N 1
ATOM 719 C CA . PHE A 1 99 ? -10.299 11.336 -3.757 1.00 85.12 99 PHE A CA 1
ATOM 720 C C . PHE A 1 99 ? -10.248 10.741 -2.348 1.00 85.12 99 PHE A C 1
ATOM 722 O O . PHE A 1 99 ? -9.199 10.707 -1.710 1.00 85.12 99 PHE A O 1
ATOM 729 N N . THR A 1 100 ? -11.400 10.302 -1.845 1.00 84.50 100 THR A N 1
ATOM 730 C CA . THR A 1 100 ? -11.561 9.757 -0.484 1.00 84.50 100 THR A CA 1
ATOM 731 C C . THR A 1 100 ? -12.264 8.404 -0.471 1.00 84.50 100 THR A C 1
ATOM 733 O O . THR A 1 100 ? -12.550 7.869 0.599 1.00 84.50 100 THR A O 1
ATOM 736 N N . THR A 1 101 ? -12.539 7.840 -1.651 1.00 89.75 101 THR A N 1
ATOM 737 C CA . THR A 1 101 ? -13.116 6.500 -1.752 1.00 89.75 101 THR A CA 1
ATOM 738 C C . THR A 1 101 ? -12.049 5.486 -1.330 1.00 89.75 101 THR A C 1
ATOM 740 O O . THR A 1 101 ? -10.934 5.556 -1.847 1.00 89.75 101 THR A O 1
ATOM 743 N N . PRO A 1 102 ? -12.338 4.574 -0.388 1.00 90.06 102 PRO A N 1
ATOM 744 C CA . PRO A 1 102 ? -11.397 3.527 -0.013 1.00 90.06 102 PRO A CA 1
ATOM 745 C C . PRO A 1 102 ? -11.104 2.597 -1.193 1.00 90.06 102 PRO A C 1
ATOM 747 O O . PRO A 1 102 ? -12.015 2.164 -1.896 1.00 90.06 102 PRO A O 1
ATOM 750 N N . LEU A 1 103 ? -9.824 2.290 -1.383 1.00 92.50 103 LEU A N 1
ATOM 751 C CA . LEU A 1 103 ? -9.320 1.427 -2.450 1.00 92.50 103 LEU A CA 1
ATOM 752 C C . LEU A 1 103 ? -8.605 0.209 -1.875 1.00 92.50 103 LEU A C 1
ATOM 754 O O . LEU A 1 103 ? -8.141 0.225 -0.730 1.00 92.50 103 LEU A O 1
ATOM 758 N N . GLY A 1 104 ? -8.512 -0.855 -2.662 1.00 91.44 104 GLY A N 1
ATOM 759 C CA . GLY A 1 104 ? -7.743 -2.024 -2.284 1.00 91.44 104 GLY A CA 1
ATOM 760 C C . GLY A 1 104 ? -6.254 -1.722 -2.346 1.00 91.44 104 GLY A C 1
ATOM 761 O O . GLY A 1 104 ? -5.775 -0.976 -3.200 1.00 91.44 104 GLY A O 1
ATOM 762 N N . LEU A 1 105 ? -5.520 -2.279 -1.392 1.00 92.62 105 LEU A N 1
ATOM 763 C CA . LEU A 1 105 ? -4.075 -2.138 -1.285 1.00 92.62 105 LEU A CA 1
ATOM 764 C C . LEU A 1 105 ? -3.528 -3.443 -0.740 1.00 92.62 105 LEU A C 1
ATOM 766 O O . LEU A 1 105 ? -4.011 -3.951 0.274 1.00 92.62 105 LEU A O 1
ATOM 770 N N . ALA A 1 106 ? -2.504 -3.966 -1.400 1.00 91.62 106 ALA A N 1
ATOM 771 C CA . ALA A 1 106 ? -1.866 -5.212 -1.032 1.00 91.62 106 ALA A CA 1
ATOM 772 C C . ALA A 1 106 ? -0.342 -5.103 -1.117 1.00 91.62 106 ALA A C 1
ATOM 774 O O . ALA A 1 106 ? 0.229 -4.758 -2.154 1.00 91.62 106 ALA A O 1
ATOM 775 N N . VAL A 1 107 ? 0.315 -5.476 -0.022 1.00 91.69 107 VAL A N 1
ATOM 776 C CA . VAL A 1 107 ? 1.750 -5.746 0.025 1.00 91.69 107 VAL A CA 1
ATOM 777 C C . VAL A 1 107 ? 1.946 -7.248 -0.126 1.00 91.69 107 VAL A C 1
ATOM 779 O O . VAL A 1 107 ? 1.540 -8.027 0.737 1.00 91.69 107 VAL A O 1
ATOM 782 N N . MET A 1 108 ? 2.546 -7.664 -1.235 1.00 89.31 108 MET A N 1
ATOM 783 C CA . MET A 1 108 ? 2.688 -9.069 -1.609 1.00 89.31 108 MET A CA 1
ATOM 784 C C . MET A 1 108 ? 4.147 -9.511 -1.495 1.00 89.31 108 MET A C 1
ATOM 786 O O . MET A 1 108 ? 5.041 -8.890 -2.074 1.00 89.31 108 MET A O 1
ATOM 790 N N . TYR A 1 109 ? 4.388 -10.608 -0.781 1.00 88.75 109 TYR A N 1
ATOM 791 C CA . TYR A 1 109 ? 5.727 -11.129 -0.504 1.00 88.75 109 TYR A CA 1
ATOM 792 C C . TYR A 1 109 ? 5.978 -12.416 -1.288 1.00 88.75 109 TYR A C 1
ATOM 794 O O . TYR A 1 109 ? 5.616 -13.498 -0.833 1.00 88.75 109 TYR A O 1
ATOM 802 N N . GLY A 1 110 ? 6.616 -12.326 -2.457 1.00 84.88 110 GLY A N 1
ATOM 803 C CA . GLY A 1 110 ? 6.963 -13.518 -3.238 1.00 84.88 110 GLY A CA 1
ATOM 804 C C . GLY A 1 110 ? 8.063 -14.358 -2.578 1.00 84.88 110 GLY A C 1
ATOM 805 O O . GLY A 1 110 ? 9.103 -13.831 -2.168 1.00 84.88 110 GLY A O 1
ATOM 806 N N . ILE A 1 111 ? 7.866 -15.676 -2.479 1.00 84.00 111 ILE A N 1
ATOM 807 C CA . ILE A 1 111 ? 8.855 -16.585 -1.880 1.00 84.00 111 ILE A CA 1
ATOM 808 C C . ILE A 1 111 ? 9.692 -17.239 -2.984 1.00 84.00 111 ILE A C 1
ATOM 810 O O . ILE A 1 111 ? 9.192 -18.016 -3.791 1.00 84.00 111 ILE A O 1
ATOM 814 N N . ARG A 1 112 ? 11.008 -16.966 -2.992 1.00 80.38 112 ARG A N 1
ATOM 815 C CA . ARG A 1 112 ? 11.994 -17.482 -3.975 1.00 80.38 112 ARG A CA 1
ATOM 816 C C . ARG A 1 112 ? 11.724 -17.103 -5.442 1.00 80.38 112 ARG A C 1
ATOM 818 O O . ARG A 1 112 ? 12.425 -17.600 -6.321 1.00 80.38 112 ARG A O 1
ATOM 825 N N . GLY A 1 113 ? 10.775 -16.213 -5.705 1.00 78.94 113 GLY A N 1
ATOM 826 C CA . GLY A 1 113 ? 10.400 -15.788 -7.047 1.00 78.94 113 GLY A CA 1
ATOM 827 C C . GLY A 1 113 ? 9.283 -14.752 -7.020 1.00 78.94 113 GLY A C 1
ATOM 828 O O . GLY A 1 113 ? 8.941 -14.221 -5.965 1.00 78.94 113 GLY A O 1
ATOM 829 N N . TYR A 1 114 ? 8.729 -14.466 -8.196 1.00 80.69 114 TYR A N 1
ATOM 830 C CA . TYR A 1 114 ? 7.567 -13.592 -8.328 1.00 80.69 114 TYR A CA 1
ATOM 831 C C . TYR A 1 114 ? 6.389 -14.137 -7.515 1.00 80.69 114 TYR A C 1
ATOM 833 O O . TYR A 1 114 ? 6.210 -15.351 -7.459 1.00 80.69 114 TYR A O 1
ATOM 841 N N . TRP A 1 115 ? 5.606 -13.248 -6.892 1.00 82.81 115 TRP A N 1
ATOM 842 C CA . TRP A 1 115 ? 4.479 -13.657 -6.051 1.00 82.81 115 TRP A CA 1
ATOM 843 C C . TRP A 1 115 ? 3.512 -14.567 -6.812 1.00 82.81 115 TRP A C 1
ATOM 845 O O . TRP A 1 115 ? 3.126 -14.268 -7.949 1.00 82.81 115 TRP A O 1
ATOM 855 N N . THR A 1 116 ? 3.110 -15.653 -6.159 1.00 82.44 116 THR A N 1
ATOM 856 C CA . THR A 1 116 ? 2.118 -16.608 -6.657 1.00 82.44 116 THR A CA 1
ATOM 857 C C . THR A 1 116 ? 1.041 -16.873 -5.612 1.00 82.44 116 THR A C 1
ATOM 859 O O . THR A 1 116 ? 1.229 -16.618 -4.425 1.00 82.44 116 THR A O 1
ATOM 862 N N . SER A 1 117 ? -0.105 -17.407 -6.041 1.00 81.12 117 SER A N 1
ATOM 863 C CA . SER A 1 117 ? -1.175 -17.771 -5.109 1.00 81.12 117 SER A CA 1
ATOM 864 C C . SER A 1 117 ? -0.657 -18.720 -4.022 1.00 81.12 117 SER A C 1
ATOM 866 O O . SER A 1 117 ? -0.022 -19.738 -4.312 1.00 81.12 117 SER A O 1
ATOM 868 N N . GLY A 1 118 ? -0.929 -18.375 -2.763 1.00 82.06 118 GLY A N 1
ATOM 869 C CA . GLY A 1 118 ? -0.396 -19.084 -1.600 1.00 82.06 118 GLY A CA 1
ATOM 870 C C . GLY A 1 118 ? 0.837 -18.434 -0.968 1.00 82.06 118 GLY A C 1
ATOM 871 O O . GLY A 1 118 ? 1.234 -18.880 0.110 1.00 82.06 118 GLY A O 1
ATOM 872 N N . ASP A 1 119 ? 1.422 -17.405 -1.585 1.00 86.81 119 ASP A N 1
ATOM 873 C CA . ASP A 1 119 ? 2.443 -16.562 -0.960 1.00 86.81 119 ASP A CA 1
ATOM 874 C C . ASP A 1 119 ? 1.799 -15.480 -0.064 1.00 86.81 119 ASP A C 1
ATOM 876 O O . ASP A 1 119 ? 0.670 -15.054 -0.333 1.00 86.81 119 ASP A O 1
ATOM 880 N N . PRO A 1 120 ? 2.484 -15.005 0.995 1.00 90.88 120 PRO A N 1
ATOM 881 C CA . PRO A 1 120 ? 1.912 -14.051 1.941 1.00 90.88 120 PRO A CA 1
ATOM 882 C C . PRO A 1 120 ? 1.539 -12.712 1.301 1.00 90.88 120 PRO A C 1
ATOM 884 O O . PRO A 1 120 ? 2.302 -12.138 0.518 1.00 90.88 120 PRO A O 1
ATOM 887 N N . VAL A 1 121 ? 0.383 -12.191 1.700 1.00 91.88 121 VAL A N 1
ATOM 888 C CA . VAL A 1 121 ? -0.120 -10.861 1.34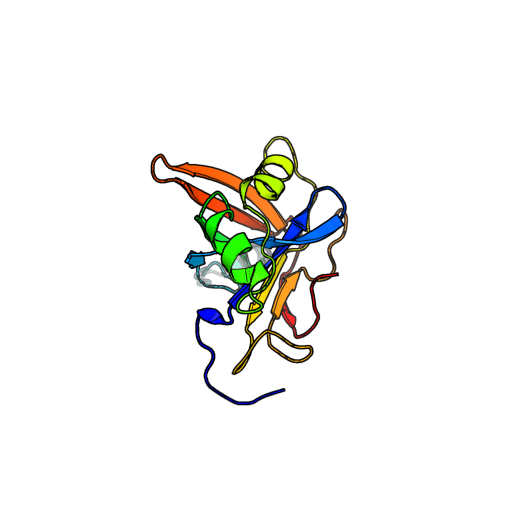4 1.00 91.88 121 VAL A CA 1
ATOM 889 C C . VAL A 1 121 ? -0.626 -10.172 2.603 1.00 91.88 121 VAL A C 1
ATOM 891 O O . VAL A 1 121 ? -1.295 -10.808 3.415 1.00 91.88 121 VAL A O 1
ATOM 894 N N . PHE A 1 122 ? -0.329 -8.886 2.760 1.00 92.81 122 PHE A N 1
ATOM 895 C CA . PHE A 1 122 ? -0.925 -8.038 3.789 1.00 92.81 122 PHE A CA 1
ATOM 896 C C . PHE A 1 122 ? -1.686 -6.882 3.151 1.00 92.81 122 PHE A C 1
ATOM 898 O O . PHE A 1 122 ? -1.173 -6.241 2.234 1.00 92.81 122 PHE A O 1
ATOM 905 N N . GLY A 1 123 ? -2.881 -6.587 3.656 1.00 92.69 123 GLY A N 1
ATOM 906 C CA . GLY A 1 123 ? -3.650 -5.417 3.243 1.00 92.69 123 GLY A CA 1
ATOM 907 C C . GLY A 1 123 ? -5.144 -5.698 3.131 1.00 92.69 123 GLY A C 1
ATOM 908 O O . GLY A 1 123 ? -5.687 -6.530 3.859 1.00 92.69 123 GLY A O 1
ATOM 909 N N . VAL A 1 124 ? -5.798 -4.993 2.210 1.00 92.94 124 VAL A N 1
ATOM 910 C CA . VAL A 1 124 ? -7.208 -5.171 1.845 1.00 92.94 124 VAL A CA 1
ATOM 911 C C . VAL A 1 124 ? -7.260 -5.577 0.380 1.00 92.94 124 VAL A C 1
ATOM 913 O O . VAL A 1 124 ? -7.109 -4.745 -0.509 1.00 92.94 124 VAL A O 1
ATOM 916 N N . VAL A 1 125 ? -7.444 -6.875 0.151 1.00 90.06 125 VAL A N 1
ATOM 917 C CA . VAL A 1 125 ? -7.419 -7.494 -1.185 1.00 90.06 125 VAL A CA 1
ATOM 918 C C . VAL A 1 125 ? -8.783 -7.522 -1.881 1.00 90.06 125 VAL A C 1
ATOM 920 O O . VAL A 1 125 ? -8.847 -7.810 -3.065 1.00 90.06 125 VAL A O 1
ATOM 923 N N . ALA A 1 126 ? -9.858 -7.237 -1.144 1.00 89.38 126 ALA A N 1
ATOM 924 C CA . ALA A 1 126 ? -11.226 -7.153 -1.646 1.00 89.38 126 ALA A CA 1
ATOM 925 C C . ALA A 1 126 ? -11.887 -5.901 -1.041 1.00 89.38 126 ALA A C 1
ATOM 927 O O . ALA A 1 126 ? -12.550 -5.995 -0.001 1.00 89.38 126 ALA A O 1
ATOM 928 N N . PRO A 1 127 ? -11.622 -4.711 -1.602 1.00 89.38 127 PRO A N 1
ATOM 929 C CA . PRO A 1 127 ? -12.145 -3.460 -1.068 1.00 89.38 127 PRO A CA 1
ATOM 930 C C . PRO A 1 127 ? -13.645 -3.301 -1.333 1.00 89.38 127 PRO A C 1
ATOM 932 O O . PRO A 1 127 ? -14.260 -3.992 -2.144 1.00 89.38 127 PRO A O 1
ATOM 935 N N . SER A 1 128 ? -14.244 -2.336 -0.648 1.00 86.75 128 SER A N 1
ATOM 936 C CA . SER A 1 128 ? -15.610 -1.873 -0.899 1.00 86.75 128 SER A CA 1
ATOM 937 C C . SER A 1 128 ? -15.689 -0.375 -0.640 1.00 86.75 128 SER A C 1
ATOM 939 O O . SER A 1 128 ? -14.769 0.200 -0.071 1.00 86.75 128 SER A O 1
ATOM 941 N N . ALA A 1 129 ? -16.820 0.260 -0.955 1.00 84.19 129 ALA A N 1
ATOM 942 C CA . ALA A 1 129 ? -17.032 1.688 -0.693 1.00 84.19 129 ALA A CA 1
ATOM 943 C C . ALA A 1 129 ? -16.885 2.099 0.791 1.00 84.19 129 ALA A C 1
ATOM 945 O O . ALA A 1 129 ? -16.820 3.288 1.091 1.00 84.19 129 ALA A O 1
ATOM 946 N N . THR A 1 130 ? -16.831 1.137 1.717 1.00 86.38 130 THR A N 1
ATOM 947 C CA . THR A 1 130 ? -16.647 1.361 3.158 1.00 86.38 130 THR A CA 1
ATOM 948 C C . THR A 1 130 ? -15.452 0.600 3.736 1.00 86.38 130 THR A C 1
ATOM 950 O O . THR A 1 130 ? -15.315 0.539 4.954 1.00 86.38 130 THR A O 1
ATOM 953 N N . SER A 1 131 ? -14.609 -0.025 2.904 1.00 88.62 131 SER A N 1
ATOM 954 C CA . SER A 1 131 ? -13.461 -0.805 3.375 1.00 88.62 131 SER A CA 1
ATOM 955 C C . SER A 1 131 ? -12.289 -0.746 2.404 1.00 88.62 131 SER A C 1
ATOM 957 O O . SER A 1 131 ? -12.433 -1.104 1.238 1.00 88.62 131 SER A O 1
ATOM 959 N N . GLY A 1 132 ? -11.128 -0.308 2.884 1.00 91.06 132 GLY A N 1
ATOM 960 C CA . GLY A 1 132 ? -9.924 -0.154 2.070 1.00 91.06 132 GLY A CA 1
ATOM 961 C C . GLY A 1 132 ? -8.956 0.866 2.653 1.00 91.06 132 GLY A C 1
ATOM 962 O O . GLY A 1 132 ? -9.045 1.238 3.822 1.00 91.06 132 GLY A O 1
ATOM 963 N N . TYR A 1 133 ? -8.034 1.329 1.823 1.00 92.06 133 TYR A N 1
ATOM 964 C CA . TYR A 1 133 ? -7.040 2.341 2.150 1.00 92.06 133 TYR A CA 1
ATOM 965 C C . TYR A 1 133 ? -7.330 3.656 1.431 1.00 92.06 133 TYR A C 1
ATOM 967 O O . TYR A 1 133 ? -7.832 3.674 0.307 1.00 92.06 133 TYR A O 1
ATOM 975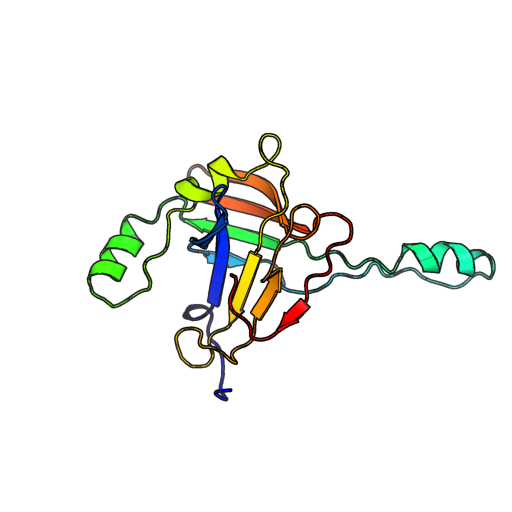 N N . VAL A 1 134 ? -6.968 4.763 2.075 1.00 92.06 134 VAL A N 1
ATOM 976 C CA . VAL A 1 134 ? -7.002 6.106 1.487 1.00 92.06 134 VAL A CA 1
ATOM 977 C C . VAL A 1 134 ? -5.581 6.644 1.396 1.00 92.06 134 VAL A C 1
ATOM 979 O O . VAL A 1 134 ? -4.821 6.580 2.364 1.00 92.06 134 VAL A O 1
ATOM 982 N N . CYS A 1 135 ? -5.226 7.200 0.237 1.00 92.38 135 CYS A N 1
ATOM 983 C CA . CYS A 1 135 ? -3.962 7.899 0.042 1.00 92.38 135 CYS A CA 1
ATOM 984 C C . CYS A 1 135 ? -4.059 9.306 0.649 1.00 92.38 135 CYS A C 1
ATOM 986 O O . CYS A 1 135 ? -4.629 10.218 0.051 1.00 92.38 135 CYS A O 1
ATOM 988 N N . THR A 1 136 ? -3.534 9.491 1.858 1.00 91.69 136 THR A N 1
ATOM 989 C CA . THR A 1 136 ? -3.632 10.758 2.605 1.00 91.69 136 THR A CA 1
ATOM 990 C C . THR A 1 136 ? -2.503 11.731 2.286 1.00 91.69 136 THR A C 1
ATOM 992 O O . THR A 1 136 ? -2.624 12.927 2.546 1.00 91.69 136 THR A O 1
ATOM 995 N N . LYS A 1 137 ? -1.408 11.234 1.707 1.00 91.00 137 LYS A N 1
ATOM 996 C CA . LYS A 1 137 ? -0.268 12.040 1.275 1.00 91.00 137 LYS A CA 1
ATOM 997 C C . LYS A 1 137 ? 0.223 11.535 -0.070 1.00 91.00 137 LYS A C 1
ATOM 999 O O . LYS A 1 137 ? 0.442 10.339 -0.224 1.00 91.00 137 LYS A O 1
ATOM 1004 N N . TYR A 1 138 ? 0.477 12.464 -0.982 1.00 91.62 138 TYR A N 1
ATOM 1005 C CA . TYR A 1 138 ? 1.253 12.239 -2.192 1.00 91.62 138 TYR A CA 1
ATOM 1006 C C . TYR A 1 138 ? 2.085 13.491 -2.474 1.00 91.62 138 TYR A C 1
ATOM 1008 O O . TYR A 1 138 ? 1.543 14.581 -2.650 1.00 91.62 138 TYR A O 1
ATOM 1016 N N . GLN A 1 139 ? 3.408 13.351 -2.443 1.00 91.19 139 GLN A N 1
ATOM 1017 C CA . GLN A 1 139 ? 4.357 14.427 -2.721 1.00 91.19 139 GLN A CA 1
ATOM 1018 C C . GLN A 1 139 ? 5.445 13.918 -3.657 1.00 91.19 139 GLN A C 1
ATOM 1020 O O . GLN A 1 139 ? 5.819 12.748 -3.604 1.00 91.19 139 GLN A O 1
ATOM 1025 N N . VAL A 1 140 ? 5.942 14.809 -4.510 1.00 88.44 140 VAL A N 1
ATOM 1026 C CA . VAL A 1 140 ? 7.039 14.534 -5.437 1.00 88.44 140 VAL A CA 1
ATOM 1027 C C . VAL A 1 140 ? 8.194 15.440 -5.056 1.00 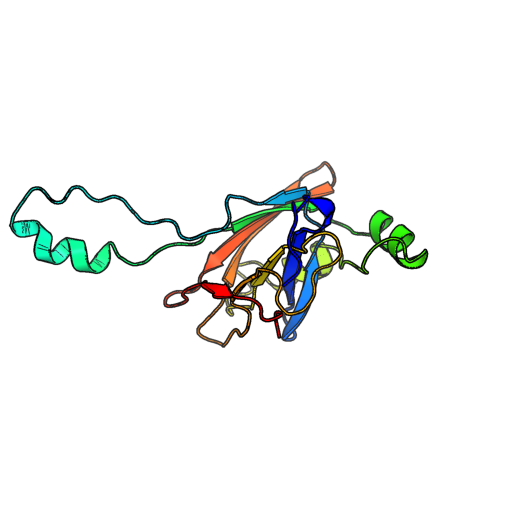88.44 140 VAL A C 1
ATOM 1029 O O . VAL A 1 140 ? 8.023 16.655 -4.939 1.00 88.44 140 VAL A O 1
ATOM 1032 N N . GLU A 1 141 ? 9.348 14.837 -4.828 1.00 85.31 141 GLU A N 1
ATOM 1033 C CA . GLU A 1 141 ? 10.578 15.517 -4.451 1.00 85.31 141 GLU A CA 1
ATOM 1034 C C . GLU A 1 141 ? 11.375 15.895 -5.711 1.00 85.31 141 GLU A C 1
ATOM 1036 O O . GLU A 1 141 ? 11.170 15.354 -6.802 1.00 85.31 141 GLU A O 1
ATOM 1041 N N . GLY A 1 142 ? 12.258 16.892 -5.593 1.00 76.75 142 GLY A N 1
ATOM 1042 C CA . GLY A 1 142 ? 12.980 17.469 -6.738 1.00 76.75 142 GLY A CA 1
ATOM 1043 C C . GLY A 1 142 ? 13.967 16.515 -7.424 1.00 76.75 142 GLY A C 1
ATOM 1044 O O . GLY A 1 142 ? 14.479 16.830 -8.495 1.00 76.75 142 GLY A O 1
ATOM 1045 N N . ASP A 1 143 ? 14.224 15.357 -6.823 1.00 79.62 143 ASP A N 1
ATOM 1046 C CA . ASP A 1 143 ? 15.062 14.270 -7.333 1.00 79.62 143 ASP A CA 1
ATOM 1047 C C . ASP A 1 143 ? 14.272 13.213 -8.132 1.00 79.62 143 ASP A C 1
ATOM 1049 O O . ASP A 1 143 ? 14.850 12.239 -8.620 1.00 79.62 143 ASP A O 1
ATOM 1053 N N . GLY A 1 144 ? 12.958 13.402 -8.303 1.00 80.62 144 GLY A N 1
ATOM 1054 C CA . GLY A 1 144 ? 12.093 12.456 -9.008 1.00 80.62 144 GLY A CA 1
ATOM 1055 C C . GLY A 1 144 ? 11.672 11.252 -8.162 1.00 80.62 144 GLY A C 1
ATOM 1056 O O . GLY A 1 144 ? 11.190 10.259 -8.722 1.00 80.62 144 GLY A O 1
ATOM 1057 N N . ILE A 1 145 ? 11.828 11.328 -6.839 1.00 87.19 145 ILE A N 1
ATOM 1058 C CA . ILE A 1 145 ? 11.272 10.372 -5.880 1.00 87.19 145 ILE A CA 1
ATOM 1059 C C . ILE A 1 145 ? 9.890 10.859 -5.432 1.00 87.19 145 ILE A C 1
ATOM 1061 O O . ILE A 1 145 ? 9.651 12.053 -5.257 1.00 87.19 145 ILE A O 1
ATOM 1065 N N . TYR A 1 146 ? 8.945 9.933 -5.280 1.00 90.88 146 TYR A N 1
ATOM 1066 C CA . TYR A 1 146 ? 7.663 10.223 -4.651 1.00 90.88 146 TYR A CA 1
ATOM 1067 C C . TYR A 1 146 ? 7.630 9.694 -3.218 1.00 90.88 146 TYR A C 1
ATOM 1069 O O . TYR A 1 146 ? 8.236 8.669 -2.909 1.00 90.88 146 TYR A O 1
ATOM 1077 N N . SER A 1 147 ? 6.837 10.365 -2.389 1.00 91.38 147 SER A N 1
ATOM 1078 C CA . SER A 1 147 ? 6.514 9.982 -1.019 1.00 91.38 147 SER A CA 1
ATOM 1079 C C . SER A 1 147 ? 4.993 9.912 -0.877 1.00 91.38 147 SER A C 1
ATOM 1081 O O . SER A 1 147 ? 4.304 10.909 -1.125 1.00 91.38 147 SER A O 1
ATOM 1083 N N . ALA A 1 148 ? 4.453 8.754 -0.486 1.00 92.56 148 ALA A N 1
ATOM 1084 C CA . ALA A 1 148 ? 3.017 8.567 -0.283 1.00 92.56 148 ALA A CA 1
ATOM 1085 C C . ALA A 1 148 ? 2.688 7.891 1.050 1.00 92.56 148 ALA A C 1
ATOM 1087 O O . ALA A 1 148 ? 3.453 7.056 1.525 1.00 92.56 148 ALA A O 1
ATOM 1088 N N . ARG A 1 149 ? 1.535 8.250 1.628 1.00 93.44 149 ARG A N 1
ATOM 1089 C CA . ARG A 1 149 ? 1.007 7.651 2.862 1.00 93.44 149 ARG A CA 1
ATOM 1090 C C . ARG A 1 149 ? -0.381 7.089 2.628 1.00 93.44 149 ARG A C 1
ATOM 1092 O O . ARG A 1 149 ? -1.249 7.787 2.098 1.00 93.44 149 ARG A O 1
ATOM 1099 N N . PHE A 1 150 ? -0.590 5.867 3.091 1.00 92.50 150 PHE A N 1
ATOM 1100 C CA . PHE A 1 150 ? -1.872 5.182 3.083 1.00 92.50 150 PHE A CA 1
ATOM 1101 C C . PHE A 1 150 ? -2.331 4.913 4.505 1.00 92.50 150 PHE A C 1
ATOM 1103 O O . PHE A 1 150 ? -1.543 4.492 5.349 1.00 92.50 150 PHE A O 1
ATOM 1110 N N . VAL A 1 151 ? -3.608 5.163 4.766 1.00 91.25 151 VAL A N 1
ATOM 1111 C CA . VAL A 1 151 ? -4.244 4.912 6.063 1.00 91.25 151 VAL A CA 1
ATOM 1112 C C . VAL A 1 151 ? -5.515 4.096 5.816 1.00 91.25 151 VAL A C 1
ATOM 1114 O O . VAL A 1 151 ? -6.221 4.389 4.843 1.00 91.25 151 VAL A O 1
ATOM 1117 N N . PRO A 1 152 ? -5.806 3.066 6.630 1.00 90.44 152 PRO A N 1
ATOM 1118 C CA . PRO A 1 152 ? -7.056 2.328 6.519 1.00 90.44 152 PRO A CA 1
ATOM 1119 C C . PRO A 1 152 ? -8.253 3.262 6.735 1.00 90.44 152 PRO A C 1
ATOM 1121 O O . PRO A 1 152 ? -8.272 4.099 7.638 1.00 90.44 152 PRO A O 1
ATOM 1124 N N . PHE A 1 153 ? -9.276 3.122 5.898 1.00 90.12 153 PHE A N 1
ATOM 1125 C CA . PHE A 1 153 ? -10.546 3.811 6.090 1.00 90.12 153 PHE A CA 1
ATOM 1126 C C . PHE A 1 153 ? -11.222 3.310 7.372 1.00 90.12 153 PHE A C 1
ATOM 1128 O O . PHE A 1 153 ? -11.088 2.138 7.724 1.00 90.12 153 PHE A O 1
ATOM 1135 N N . ALA A 1 154 ? -11.965 4.173 8.066 1.00 85.06 154 ALA A N 1
ATOM 1136 C CA . ALA A 1 154 ? -12.582 3.832 9.347 1.00 85.06 154 ALA A CA 1
ATOM 1137 C C . ALA A 1 154 ? -13.402 2.528 9.266 1.00 85.06 154 ALA A C 1
ATOM 1139 O O . ALA A 1 154 ? -14.231 2.359 8.373 1.00 85.06 154 ALA A O 1
ATOM 1140 N N . GLY A 1 155 ? -13.157 1.602 10.199 1.00 81.50 155 GLY A N 1
ATOM 1141 C CA . GLY A 1 155 ? -13.788 0.275 10.221 1.00 81.50 155 GLY A CA 1
ATOM 1142 C C . GLY A 1 155 ? -13.122 -0.778 9.324 1.00 81.50 155 GLY A C 1
ATOM 1143 O O . GLY A 1 155 ? -13.530 -1.936 9.345 1.00 81.50 155 GLY A O 1
ATOM 1144 N N . THR A 1 156 ? -12.085 -0.414 8.567 1.00 87.44 156 THR A N 1
ATOM 1145 C CA . THR A 1 156 ? -11.273 -1.363 7.796 1.00 87.44 156 THR A CA 1
ATOM 1146 C C . THR A 1 156 ? -10.276 -2.064 8.706 1.00 87.44 156 THR A C 1
ATOM 1148 O O . THR A 1 156 ? -9.560 -1.414 9.462 1.00 87.44 156 THR A O 1
ATOM 1151 N N . THR A 1 157 ? -10.171 -3.387 8.589 1.00 87.44 157 THR A N 1
ATOM 1152 C CA . THR A 1 157 ? -9.145 -4.177 9.280 1.00 87.44 157 THR A CA 1
ATOM 1153 C C . THR A 1 157 ? -8.288 -4.907 8.248 1.00 87.44 157 THR A C 1
ATOM 1155 O O . THR A 1 157 ? -8.686 -5.969 7.766 1.00 87.44 157 THR A O 1
ATOM 1158 N N . PRO A 1 158 ? -7.129 -4.340 7.872 1.00 89.75 158 PRO A N 1
ATOM 1159 C CA . PRO A 1 158 ? -6.158 -5.018 7.023 1.00 89.75 158 PRO A CA 1
ATOM 1160 C C . PRO A 1 158 ? -5.695 -6.321 7.673 1.00 89.75 158 PRO A C 1
ATOM 1162 O O . PRO A 1 158 ? -5.530 -6.394 8.892 1.00 89.75 158 PRO A O 1
ATOM 1165 N N . ALA A 1 159 ? -5.481 -7.355 6.866 1.00 91.44 159 ALA A N 1
ATOM 1166 C CA . ALA A 1 159 ? -5.152 -8.678 7.379 1.00 91.44 159 ALA A CA 1
ATOM 1167 C C . ALA A 1 159 ? -4.055 -9.355 6.561 1.00 91.44 159 ALA A C 1
ATOM 1169 O O . ALA A 1 159 ? -3.818 -9.031 5.396 1.00 91.44 159 ALA A O 1
ATOM 1170 N N . TRP A 1 160 ? -3.412 -10.336 7.193 1.00 92.44 160 TRP A N 1
ATOM 1171 C CA . TRP A 1 160 ? -2.558 -11.289 6.500 1.00 92.44 160 TRP A CA 1
ATOM 1172 C C . TRP A 1 160 ? -3.409 -12.338 5.789 1.00 92.44 160 TRP A C 1
ATOM 1174 O O . TRP A 1 160 ? -4.377 -12.862 6.341 1.00 92.44 160 TRP A O 1
ATOM 1184 N N . GLY A 1 161 ? -3.011 -12.682 4.574 1.00 91.56 161 GLY A N 1
ATOM 1185 C CA . GLY A 1 161 ? -3.671 -13.677 3.750 1.00 91.56 161 GLY A CA 1
ATOM 1186 C C . GLY A 1 161 ? -2.760 -14.178 2.639 1.00 91.56 161 GLY A C 1
ATOM 1187 O O . GLY A 1 161 ? -1.538 -14.059 2.703 1.00 91.56 161 GLY A O 1
ATOM 1188 N N . THR A 1 162 ? -3.376 -14.774 1.624 1.00 91.06 162 THR A N 1
ATOM 1189 C CA . THR A 1 162 ? -2.683 -15.353 0.457 1.00 91.06 162 THR A CA 1
ATOM 1190 C C . THR A 1 162 ? -3.417 -15.102 -0.863 1.00 91.06 162 THR A C 1
ATOM 1192 O O . THR A 1 162 ? -3.044 -15.643 -1.906 1.00 91.06 162 THR A O 1
ATOM 1195 N N . ALA A 1 163 ? -4.486 -14.303 -0.818 1.00 88.12 163 ALA A N 1
ATOM 1196 C CA . ALA A 1 163 ? -5.263 -13.918 -1.984 1.00 88.12 163 ALA A CA 1
ATOM 1197 C C . ALA A 1 163 ? -4.618 -12.717 -2.685 1.00 88.12 163 ALA A C 1
ATOM 1199 O O . ALA A 1 163 ? -3.998 -11.871 -2.042 1.00 88.12 163 ALA A O 1
ATOM 1200 N N . ILE A 1 164 ? -4.774 -12.662 -4.008 1.00 85.00 164 ILE A N 1
ATOM 1201 C CA . ILE A 1 164 ? -4.369 -11.501 -4.801 1.00 85.00 164 ILE A CA 1
ATOM 1202 C C . ILE A 1 164 ? -5.372 -10.362 -4.587 1.00 85.00 164 ILE A C 1
ATOM 1204 O O . ILE A 1 164 ? -6.539 -10.629 -4.312 1.00 85.00 164 ILE A O 1
ATOM 1208 N N . LEU A 1 165 ? -4.916 -9.116 -4.728 1.00 84.50 165 LEU A N 1
ATOM 1209 C CA . LEU A 1 165 ? -5.800 -7.959 -4.856 1.00 84.50 165 LEU A CA 1
ATOM 1210 C C . LEU A 1 165 ? -6.673 -8.128 -6.109 1.00 84.50 165 LEU A C 1
ATOM 1212 O O . LEU A 1 165 ? -6.133 -8.408 -7.185 1.00 84.50 165 LEU A O 1
ATOM 1216 N N . THR A 1 166 ? -7.988 -8.006 -5.941 1.00 81.25 166 THR A N 1
ATOM 1217 C CA . THR A 1 166 ? -8.997 -8.173 -6.998 1.00 81.25 166 THR A CA 1
ATOM 1218 C C . THR A 1 166 ? -9.758 -6.898 -7.270 1.00 81.25 166 THR A C 1
ATOM 1220 O O . THR A 1 166 ? -10.209 -6.302 -6.266 1.00 81.25 166 THR A O 1
#

Foldseek 3Di:
DDDDDFDPQQKWKWWAAPVQDIATAFFPDKDDFDWDFDDDDDDDPVCPVVVVVRPDTKGKMKTKDFQACPVVCVCVVVVNDPNHGRNCVGCVRQEPDVHDFAIWIKTFTCHPDHQDQPGKIKAGQDADSQWHKGWHDWDADPVRMIIIMIIIHPPYDIDIDRDHRD

Radius of gyration: 17.49 Å; chains: 1; bounding box: 32×40×60 Å

Secondary structure (DSSP, 8-state):
---S---GGGEEEEEE-TTS-EEEE--SEEPPPS-B-------SGGGTTTTTTTT--B--EEEEEES--HHHHHHHTTTSS--PPPHHHHHHHHBTTT--S-B-EEEEE-SSSS--TTS-EEEESS-BTTBSEEEEEEEE-TTSEEEEEEEEPTT---EEESPPP-

Sequence (166 aa):
MATGRTVDRWLRFAIDDSSGTPREIPINTISPVGLVYDETELTAFQDVVKGYLAMHPDAPLDVTGPWGNLTAAALAASGAAPVLSGAHTILNAISAPTFTTPLGLAVMYGIRGYWTSGDPVFGVVAPSATSGYVCTKYQVEGDGIYSARFVPFAGTTPAWGTAILT

pLDDT: mean 79.0, std 14.25, range [36.56, 93.44]

Organism: NCBI:txid412755